Protein AF-A0A2N5HJQ2-F1 (afdb_monomer_lite)

InterPro domains:
  IPR009983 Uncharacterised protein family UPF0358 [NF010187] (5-67)
  IPR009983 Uncharacterised protein family UPF0358 [PF07408] (10-67)
  IPR036270 UPF0358 superfamily [G3DSA:1.10.287.750] (4-67)
  IPR036270 UPF0358 superfamily [SSF140404] (7-67)

Foldseek 3Di:
DVVVVLLVLLVVLVVVLVVLVVVLVVLVVVCVVCVPPPDDDPSVVVSVVSVVVSVVSVVVCVVVVSD

Radius of gyration: 16.09 Å; chains: 1; bounding box: 38×18×46 Å

Organism: NCBI:txid1740721

pLDDT: mean 86.53, std 14.23, range [52.84, 98.69]

Sequence (67 aa):
MEIEVQDTYKEQAMKQLHIDAEKIAKLIKVQMDNLTMPQCPLYEEVLDTQMYGLSREIDFAVKLGLV

Secondary structure (DSSP, 8-state):
-HHHHHHHHHHHHHHHHHHHHHHHHHHHHHHHHTTT-S----HHHHHHHHHHHHHHHHHHHHHTT--

Structure (mmCIF, N/CA/C/O backbone):
data_AF-A0A2N5HJQ2-F1
#
_entry.id   AF-A0A2N5HJQ2-F1
#
loop_
_atom_site.group_PDB
_atom_site.id
_atom_site.type_symbol
_atom_site.label_atom_id
_atom_site.label_alt_id
_atom_site.label_comp_id
_atom_site.label_asym_id
_atom_site.label_entity_id
_atom_site.label_seq_id
_atom_site.pdbx_PDB_ins_code
_atom_site.Cartn_x
_atom_site.Cartn_y
_atom_site.Cartn_z
_atom_site.occupancy
_atom_site.B_iso_or_equiv
_atom_site.auth_seq_id
_atom_site.auth_comp_id
_atom_site.auth_asym_id
_atom_site.auth_atom_id
_atom_site.pdbx_PDB_model_num
ATOM 1 N N . MET A 1 1 ? -16.568 10.509 22.596 1.00 59.62 1 MET A N 1
ATOM 2 C CA . MET A 1 1 ? -15.123 10.336 22.850 1.00 59.62 1 MET A CA 1
ATOM 3 C C . MET A 1 1 ? -14.555 9.041 22.273 1.00 59.62 1 MET A C 1
ATOM 5 O O . MET A 1 1 ? -13.860 9.161 21.282 1.00 59.62 1 MET A O 1
ATOM 9 N N . GLU A 1 2 ? -14.831 7.828 22.776 1.00 58.31 2 GLU A N 1
ATOM 10 C CA . GLU A 1 2 ? -14.205 6.602 22.204 1.00 58.31 2 GLU A CA 1
ATOM 11 C C . GLU A 1 2 ? -14.568 6.335 20.730 1.00 58.31 2 GLU A C 1
ATOM 13 O O . GLU A 1 2 ? -13.710 5.927 19.953 1.00 58.31 2 GLU A O 1
ATOM 18 N N . ILE A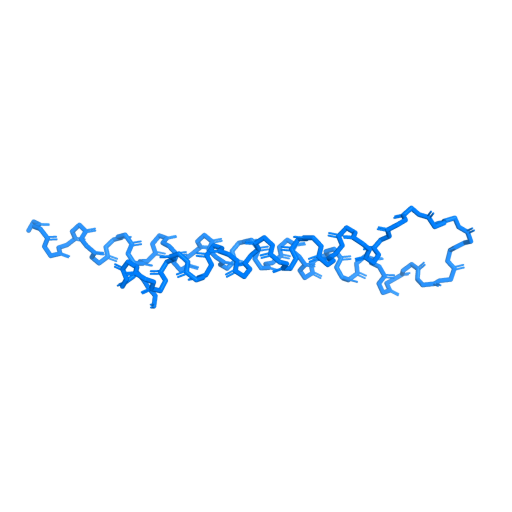 1 3 ? -15.811 6.625 20.327 1.00 60.28 3 ILE A N 1
ATOM 19 C CA . ILE A 1 3 ? -16.279 6.445 18.939 1.00 60.28 3 ILE A CA 1
ATOM 20 C C . ILE A 1 3 ? -15.599 7.442 17.983 1.00 60.28 3 ILE A C 1
ATOM 22 O O . ILE A 1 3 ? -15.127 7.050 16.923 1.00 60.28 3 ILE A O 1
ATOM 26 N N . GLU A 1 4 ? -15.463 8.711 18.386 1.00 61.66 4 GLU A N 1
ATOM 27 C CA . GLU A 1 4 ? -14.806 9.747 17.568 1.00 61.66 4 GLU A CA 1
ATOM 28 C C . GLU A 1 4 ? -13.328 9.425 17.331 1.00 61.66 4 GLU A C 1
ATOM 30 O O . GLU A 1 4 ? -12.824 9.581 16.222 1.00 61.66 4 GLU A O 1
ATOM 35 N N . VAL A 1 5 ? -12.633 8.918 18.353 1.00 63.88 5 VAL A N 1
ATOM 36 C CA . VAL A 1 5 ? -11.223 8.520 18.248 1.00 63.88 5 VAL A CA 1
ATOM 37 C C . VAL A 1 5 ? -11.047 7.335 17.285 1.00 63.88 5 VAL A C 1
ATOM 39 O O . VAL A 1 5 ? -10.112 7.333 16.487 1.00 63.88 5 VAL A O 1
ATOM 42 N N . GLN A 1 6 ? -11.959 6.358 17.304 1.00 64.50 6 GLN A N 1
ATOM 43 C CA . GLN A 1 6 ? -11.939 5.216 16.381 1.00 64.50 6 GLN A CA 1
ATOM 44 C C . GLN A 1 6 ? -12.161 5.619 14.920 1.00 64.50 6 GLN A C 1
ATOM 46 O O . GLN A 1 6 ? -11.411 5.170 14.051 1.00 64.50 6 GLN A O 1
ATOM 51 N N . ASP A 1 7 ? -13.138 6.485 14.643 1.00 74.06 7 ASP A N 1
ATOM 52 C CA . ASP A 1 7 ? -13.373 6.983 13.281 1.00 74.06 7 ASP A CA 1
ATOM 53 C C . ASP A 1 7 ? -12.174 7.797 12.769 1.00 74.06 7 ASP A C 1
ATOM 55 O O . ASP A 1 7 ? -11.781 7.669 11.607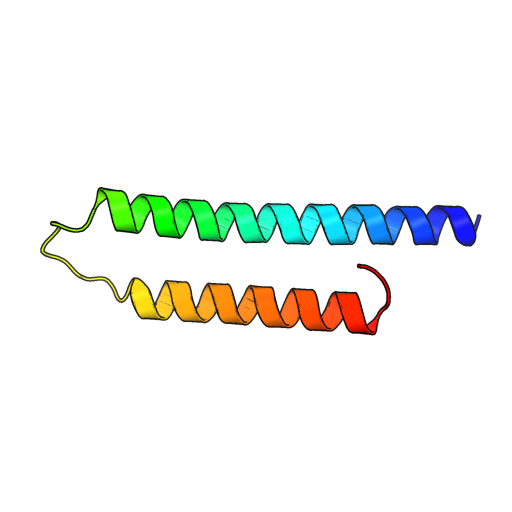 1.00 74.06 7 ASP A O 1
ATOM 59 N N . THR A 1 8 ? -11.503 8.529 13.664 1.00 88.62 8 THR A N 1
ATOM 60 C CA . THR A 1 8 ? -10.268 9.255 13.335 1.00 88.62 8 THR A CA 1
ATOM 61 C C . THR A 1 8 ? -9.137 8.302 12.918 1.00 88.62 8 THR A C 1
ATOM 63 O O . THR A 1 8 ? -8.410 8.585 11.965 1.00 88.62 8 THR A O 1
ATOM 66 N N . TYR A 1 9 ? -8.976 7.155 13.589 1.00 92.00 9 TYR A N 1
ATOM 67 C CA . TYR A 1 9 ? -7.927 6.186 13.242 1.00 92.00 9 TYR A CA 1
ATOM 68 C C . TYR A 1 9 ? -8.186 5.456 11.923 1.00 92.00 9 TYR A C 1
ATOM 70 O O . TYR A 1 9 ? -7.232 5.182 11.196 1.00 92.00 9 TYR A O 1
ATOM 78 N N . LYS A 1 10 ? -9.450 5.190 11.577 1.00 94.31 10 LYS A N 1
ATOM 79 C CA . LYS A 1 10 ? -9.818 4.629 10.267 1.00 94.31 10 LYS A CA 1
ATOM 80 C C . LYS A 1 10 ? -9.468 5.581 9.129 1.00 94.31 10 LYS A C 1
ATOM 82 O O . LYS A 1 10 ? -8.838 5.182 8.152 1.00 94.31 10 LYS A O 1
ATOM 87 N N . GLU A 1 11 ? -9.812 6.859 9.280 1.00 95.06 11 GLU A N 1
ATOM 88 C CA . GLU A 1 11 ? -9.481 7.883 8.286 1.00 95.06 11 GLU A CA 1
ATOM 89 C C . GLU A 1 11 ? -7.961 8.049 8.134 1.00 95.06 11 GLU A C 1
ATOM 91 O O . GLU A 1 11 ? -7.442 8.102 7.016 1.00 95.06 11 GLU A O 1
ATOM 96 N N . GLN A 1 12 ? -7.227 8.064 9.251 1.00 95.50 12 GLN A N 1
ATOM 97 C CA . GLN A 1 12 ? -5.765 8.125 9.238 1.00 95.50 12 GLN A CA 1
ATOM 98 C C . GLN A 1 12 ? -5.138 6.900 8.561 1.00 95.50 12 GLN A C 1
ATOM 100 O O . GLN A 1 12 ? -4.234 7.071 7.742 1.00 95.50 12 GLN A O 1
ATOM 105 N N . ALA A 1 13 ? -5.624 5.689 8.853 1.00 96.69 13 ALA A N 1
ATOM 106 C CA . ALA A 1 13 ? -5.143 4.458 8.230 1.00 96.69 13 ALA A CA 1
ATOM 107 C C . ALA A 1 13 ? -5.391 4.463 6.715 1.00 96.69 13 ALA A C 1
ATOM 109 O O . ALA A 1 13 ? -4.457 4.246 5.943 1.00 96.69 13 ALA A O 1
ATOM 110 N N . MET A 1 14 ? -6.609 4.805 6.279 1.00 97.12 14 MET A N 1
ATOM 111 C CA . MET A 1 14 ? -6.937 4.939 4.855 1.00 97.12 14 MET A CA 1
ATOM 112 C C . MET A 1 14 ? -6.036 5.949 4.151 1.00 97.12 14 MET A C 1
ATOM 114 O O . MET A 1 14 ? -5.502 5.660 3.077 1.00 97.12 14 MET A O 1
ATOM 118 N N . LYS A 1 15 ? -5.843 7.125 4.759 1.00 97.38 15 LYS A N 1
ATOM 119 C CA . LYS A 1 15 ? -4.996 8.183 4.208 1.00 97.38 15 LYS A CA 1
ATOM 120 C C . LYS A 1 15 ? -3.541 7.736 4.086 1.00 97.38 15 LYS A C 1
ATOM 122 O O . LYS A 1 15 ? -2.915 8.006 3.064 1.00 97.38 15 LYS A O 1
ATOM 127 N N . GLN A 1 16 ? -3.013 7.050 5.096 1.00 98.06 16 GLN A N 1
ATOM 128 C CA . GLN A 1 16 ? -1.640 6.553 5.079 1.00 98.06 16 GLN A CA 1
ATOM 129 C C . GLN A 1 16 ? -1.440 5.502 3.977 1.00 98.06 16 GLN A C 1
ATOM 131 O O . GLN A 1 16 ? -0.545 5.662 3.151 1.00 98.06 16 GLN A O 1
ATOM 136 N N . LEU A 1 17 ? -2.335 4.512 3.879 1.00 98.31 17 LEU A N 1
ATOM 137 C CA . LEU A 1 17 ? -2.282 3.486 2.830 1.00 98.31 17 LEU A CA 1
ATOM 138 C C . LEU A 1 17 ? -2.359 4.087 1.416 1.00 98.31 17 LEU A C 1
ATOM 140 O O . LEU A 1 17 ? -1.667 3.624 0.511 1.00 98.31 17 LEU A O 1
ATOM 144 N N . HIS A 1 18 ? -3.152 5.148 1.220 1.00 98.25 18 HIS A N 1
ATOM 145 C CA . HIS A 1 18 ? -3.202 5.870 -0.058 1.00 98.25 18 HIS A CA 1
ATOM 146 C C . HIS A 1 18 ? -1.882 6.579 -0.374 1.00 98.25 18 HIS A C 1
ATOM 148 O O . HIS A 1 18 ? -1.397 6.488 -1.500 1.00 98.25 18 HIS A O 1
ATOM 154 N N . ILE A 1 19 ? -1.277 7.248 0.611 1.00 98.31 19 ILE A N 1
ATOM 155 C CA . ILE A 1 19 ? 0.025 7.910 0.446 1.00 98.31 19 ILE A CA 1
ATOM 156 C C . ILE A 1 19 ? 1.102 6.897 0.041 1.00 98.31 19 ILE A C 1
ATOM 158 O O . ILE A 1 19 ? 1.930 7.185 -0.825 1.00 98.31 19 ILE A O 1
ATOM 162 N N . ASP A 1 20 ? 1.108 5.713 0.650 1.00 98.00 20 ASP A N 1
ATOM 163 C CA . ASP A 1 20 ? 2.107 4.689 0.347 1.00 98.00 20 ASP A CA 1
ATOM 164 C C . ASP A 1 20 ? 1.858 4.039 -1.024 1.00 98.00 20 ASP A C 1
ATOM 166 O O . ASP A 1 20 ? 2.799 3.876 -1.808 1.00 98.00 20 ASP A O 1
ATOM 170 N N . ALA A 1 21 ? 0.594 3.821 -1.399 1.00 98.38 21 ALA A N 1
ATOM 171 C CA . ALA A 1 21 ? 0.222 3.405 -2.750 1.00 98.38 21 ALA A CA 1
ATOM 172 C C . ALA A 1 21 ? 0.639 4.428 -3.826 1.00 98.38 21 ALA A C 1
ATOM 174 O O . ALA A 1 21 ? 1.165 4.044 -4.873 1.00 98.38 21 ALA A O 1
ATOM 175 N N . GLU A 1 22 ? 0.475 5.731 -3.578 1.00 98.19 22 GLU A N 1
ATOM 176 C CA . GLU A 1 22 ? 0.891 6.787 -4.512 1.00 98.19 22 GLU A CA 1
ATOM 177 C C . GLU A 1 22 ? 2.408 6.804 -4.746 1.00 98.19 22 GLU A C 1
ATOM 179 O O . GLU A 1 22 ? 2.864 7.027 -5.873 1.00 98.19 22 GLU A O 1
ATOM 184 N N . LYS A 1 23 ? 3.212 6.535 -3.709 1.00 96.00 23 LYS A N 1
ATOM 185 C CA . LYS A 1 23 ? 4.674 6.422 -3.853 1.00 96.00 23 LYS A CA 1
ATOM 186 C C . LYS A 1 23 ? 5.050 5.266 -4.777 1.00 96.00 23 LYS A C 1
ATOM 188 O O . LYS A 1 23 ? 5.893 5.449 -5.657 1.00 96.00 23 LYS A O 1
ATOM 193 N N . ILE A 1 24 ? 4.403 4.112 -4.611 1.00 95.56 24 ILE A N 1
ATOM 194 C CA . ILE A 1 24 ? 4.608 2.936 -5.466 1.00 95.56 24 ILE A CA 1
ATOM 195 C C . ILE A 1 24 ? 4.174 3.243 -6.902 1.00 95.56 24 ILE A C 1
ATOM 197 O O . ILE A 1 24 ? 4.934 3.001 -7.837 1.00 95.56 24 ILE A O 1
ATOM 201 N N . ALA A 1 25 ? 3.013 3.873 -7.095 1.00 95.31 25 ALA A N 1
ATOM 202 C CA . ALA A 1 25 ? 2.540 4.278 -8.418 1.00 95.31 25 ALA A CA 1
ATOM 203 C C . ALA A 1 25 ? 3.513 5.243 -9.119 1.00 95.31 25 ALA A C 1
ATOM 205 O O . ALA A 1 25 ? 3.761 5.129 -10.321 1.00 95.31 25 ALA A O 1
ATOM 206 N N . LYS A 1 26 ? 4.122 6.172 -8.373 1.00 93.06 26 LYS A N 1
ATOM 207 C CA . LYS A 1 26 ? 5.155 7.071 -8.902 1.00 93.0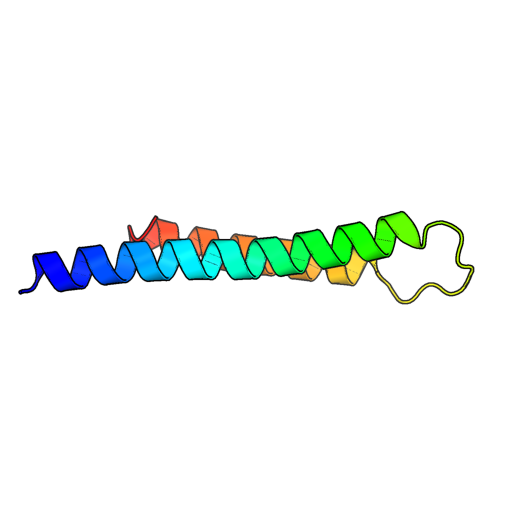6 26 LYS A CA 1
ATOM 208 C C . LYS A 1 26 ? 6.420 6.315 -9.314 1.00 93.06 26 LYS A C 1
ATOM 210 O O . LYS A 1 26 ? 6.989 6.635 -10.355 1.00 93.06 26 LYS A O 1
ATOM 215 N N . LEU A 1 27 ? 6.845 5.325 -8.530 1.00 88.62 27 LEU A N 1
ATOM 216 C CA . LEU A 1 27 ? 7.960 4.433 -8.868 1.00 88.62 27 LEU A CA 1
ATOM 217 C C . LEU A 1 27 ? 7.687 3.662 -10.165 1.00 88.62 27 LEU A C 1
ATOM 219 O O . LEU A 1 27 ? 8.529 3.683 -11.060 1.00 88.62 27 LEU A O 1
ATOM 223 N N . ILE A 1 28 ? 6.490 3.085 -10.306 1.00 90.00 28 ILE A N 1
ATOM 224 C CA . ILE A 1 28 ? 6.049 2.408 -11.536 1.00 90.00 28 ILE A CA 1
ATOM 225 C C . ILE A 1 28 ? 6.106 3.370 -12.724 1.00 90.00 28 ILE A C 1
ATOM 227 O O . ILE A 1 28 ? 6.671 3.039 -13.762 1.00 90.00 28 ILE A O 1
ATOM 231 N N . LYS A 1 29 ? 5.577 4.590 -12.573 1.00 90.56 29 LYS A N 1
ATOM 232 C CA . LYS A 1 29 ? 5.603 5.594 -13.643 1.00 90.56 29 LYS A CA 1
ATOM 233 C C . LYS A 1 29 ? 7.029 5.924 -14.086 1.00 90.56 29 LYS A C 1
ATOM 235 O O . LYS A 1 29 ? 7.309 5.935 -15.278 1.00 90.56 29 LYS A O 1
ATOM 240 N N . VAL A 1 30 ? 7.938 6.144 -13.135 1.00 86.12 30 VAL A N 1
ATOM 241 C CA . VAL A 1 30 ? 9.354 6.396 -13.441 1.00 86.12 30 VAL A CA 1
ATOM 242 C C . VAL A 1 30 ? 9.974 5.206 -14.175 1.00 86.12 30 VAL A C 1
ATOM 244 O O . VAL A 1 30 ? 10.745 5.419 -15.104 1.00 86.12 30 VAL A O 1
ATOM 247 N N . GLN A 1 31 ? 9.641 3.968 -13.810 1.00 78.75 31 GLN A N 1
ATOM 248 C CA . GLN A 1 31 ? 10.120 2.788 -14.536 1.00 78.75 31 GLN A CA 1
ATOM 249 C C . GLN A 1 31 ? 9.583 2.741 -15.970 1.00 78.75 31 GLN A C 1
ATOM 251 O O . GLN A 1 31 ? 10.361 2.541 -16.899 1.00 78.75 31 GLN A O 1
ATOM 256 N N . MET A 1 32 ? 8.283 2.988 -16.160 1.00 84.75 32 MET A N 1
ATOM 257 C CA . MET A 1 32 ? 7.649 3.021 -17.482 1.00 84.75 32 MET A CA 1
ATOM 258 C C . MET A 1 32 ? 8.263 4.090 -18.394 1.00 84.75 32 MET A C 1
ATOM 260 O O . MET A 1 32 ? 8.553 3.820 -19.558 1.00 84.75 32 MET A O 1
ATOM 264 N N . ASP A 1 33 ? 8.520 5.283 -17.857 1.00 85.56 33 ASP A N 1
ATOM 265 C CA . ASP A 1 33 ? 9.109 6.398 -18.607 1.00 85.56 33 ASP A CA 1
ATOM 266 C C . ASP A 1 33 ? 10.583 6.135 -18.994 1.00 85.56 33 ASP A C 1
ATOM 268 O O . ASP A 1 33 ? 11.110 6.776 -19.902 1.00 85.56 33 ASP A O 1
ATOM 272 N N . ASN A 1 34 ? 11.251 5.176 -18.338 1.00 78.75 34 ASN A N 1
ATOM 273 C CA . ASN A 1 34 ? 12.675 4.869 -18.512 1.00 78.75 34 ASN A CA 1
ATOM 274 C C . ASN A 1 34 ? 12.949 3.461 -19.087 1.00 78.75 34 ASN A C 1
ATOM 276 O O . ASN A 1 34 ? 14.084 2.986 -19.021 1.00 78.75 34 ASN A O 1
ATOM 280 N N . LEU A 1 35 ? 11.948 2.809 -19.698 1.00 70.12 35 LEU A N 1
ATOM 281 C CA . LEU A 1 35 ? 12.018 1.427 -20.219 1.00 70.12 35 LEU A CA 1
ATOM 282 C C . LEU A 1 35 ? 13.168 1.150 -21.209 1.00 70.12 35 LEU A C 1
ATOM 284 O O . LEU A 1 35 ? 13.559 -0.001 -21.384 1.00 70.12 35 LEU A O 1
ATOM 288 N N . THR A 1 36 ? 13.715 2.173 -21.870 1.00 67.62 36 THR A N 1
ATOM 289 C CA . THR A 1 36 ? 14.798 2.030 -22.862 1.00 67.62 36 THR A CA 1
ATOM 290 C C . THR A 1 36 ? 16.198 2.289 -22.294 1.00 67.62 36 THR A C 1
ATOM 292 O O . THR A 1 36 ? 17.164 2.335 -23.059 1.00 67.62 36 THR A O 1
ATOM 295 N N . MET A 1 37 ? 16.340 2.518 -20.983 1.00 64.38 37 MET A N 1
ATOM 296 C CA . MET A 1 37 ? 17.622 2.882 -20.375 1.00 64.38 37 MET A CA 1
ATOM 297 C C . MET A 1 37 ? 18.487 1.628 -20.104 1.00 64.38 37 MET A C 1
ATOM 299 O O . MET A 1 37 ? 18.035 0.710 -19.426 1.00 64.38 37 MET A O 1
ATOM 303 N N . PRO A 1 38 ? 19.742 1.558 -20.596 1.00 55.88 38 PRO A N 1
ATOM 304 C CA . PRO A 1 38 ? 20.549 0.327 -20.592 1.00 55.88 38 PRO A CA 1
ATOM 305 C C . PRO A 1 38 ? 21.245 0.008 -19.255 1.00 55.88 38 PRO A C 1
ATOM 307 O O . PRO A 1 38 ? 22.079 -0.891 -19.197 1.00 55.88 38 PRO A O 1
ATOM 310 N N . GLN A 1 39 ? 20.950 0.736 -18.178 1.00 52.84 39 GLN A N 1
ATOM 311 C CA . GLN A 1 39 ? 21.552 0.533 -16.859 1.00 52.84 39 GLN A CA 1
ATOM 312 C C . GLN A 1 39 ? 20.428 0.121 -15.913 1.00 52.84 39 GLN A C 1
ATOM 314 O O . GLN A 1 39 ? 19.574 0.934 -15.575 1.00 52.84 39 GLN A O 1
ATOM 319 N N . CYS A 1 40 ? 20.399 -1.160 -15.559 1.00 56.75 40 CYS A N 1
ATOM 320 C CA . CYS A 1 40 ? 19.367 -1.775 -14.735 1.00 56.75 40 CYS A CA 1
ATOM 321 C C . CYS A 1 40 ? 19.795 -1.768 -13.259 1.00 56.75 40 CYS A C 1
ATOM 323 O O . CYS A 1 40 ? 20.668 -2.554 -12.888 1.00 56.75 40 CYS A O 1
ATOM 325 N N . PRO A 1 41 ? 19.204 -0.935 -12.389 1.00 58.97 41 PRO A N 1
ATOM 326 C CA . PRO A 1 41 ? 19.262 -1.148 -10.956 1.00 58.97 41 PRO A CA 1
ATOM 327 C C . PRO A 1 41 ? 17.982 -1.868 -10.520 1.00 58.97 41 PRO A C 1
ATOM 329 O O . PRO A 1 41 ? 17.056 -1.203 -10.087 1.00 58.97 41 PRO A O 1
ATOM 332 N N . LEU A 1 42 ? 17.912 -3.199 -10.672 1.00 65.94 42 LEU A N 1
ATOM 333 C CA . LEU A 1 42 ? 16.975 -4.111 -9.967 1.00 65.94 42 LEU A CA 1
ATOM 334 C C . LEU A 1 42 ? 15.575 -3.528 -9.664 1.00 65.94 42 LEU A C 1
ATOM 336 O O . LEU A 1 42 ? 15.045 -3.636 -8.561 1.00 65.94 42 LEU A O 1
ATOM 340 N N . TYR A 1 43 ? 14.992 -2.848 -10.649 1.00 76.44 43 TYR A N 1
ATOM 341 C CA . TYR A 1 43 ? 13.815 -2.004 -10.453 1.00 76.44 43 TYR A CA 1
ATOM 342 C C . TYR A 1 43 ? 12.577 -2.854 -10.166 1.00 76.44 43 TYR A C 1
ATOM 344 O O . TYR A 1 43 ? 11.749 -2.481 -9.337 1.00 76.44 43 TYR A O 1
ATOM 352 N N . GLU A 1 44 ? 12.499 -4.007 -10.824 1.00 80.50 44 GLU A N 1
ATOM 353 C CA . GLU A 1 44 ? 11.469 -5.020 -10.620 1.00 80.50 44 GLU A CA 1
ATOM 354 C C . GLU A 1 44 ? 11.512 -5.571 -9.189 1.00 80.50 44 GLU A C 1
ATOM 356 O O . GLU A 1 44 ? 10.524 -5.460 -8.478 1.00 80.50 44 GLU A O 1
ATOM 361 N N . GLU A 1 45 ? 12.674 -6.012 -8.695 1.00 85.38 45 GLU A N 1
ATOM 362 C CA . GLU A 1 45 ? 12.797 -6.545 -7.327 1.00 85.38 45 GLU A CA 1
ATOM 363 C C . GLU A 1 45 ? 12.491 -5.496 -6.244 1.00 85.38 45 GLU A C 1
ATOM 365 O O . GLU A 1 45 ? 11.884 -5.800 -5.209 1.00 85.38 45 GLU A O 1
ATOM 370 N N . VAL A 1 46 ? 12.885 -4.238 -6.475 1.00 89.00 46 VAL A N 1
ATOM 371 C CA . VAL A 1 46 ? 12.520 -3.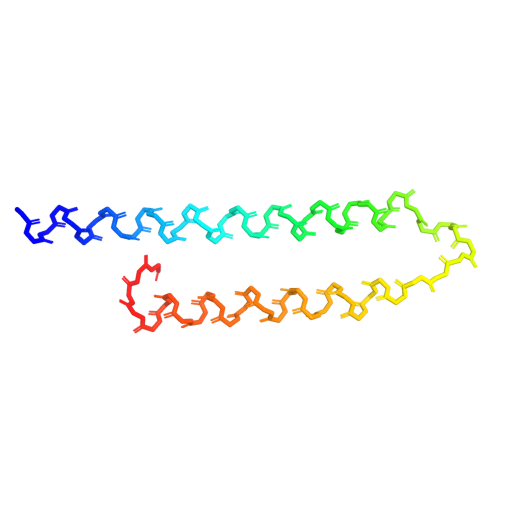126 -5.588 1.00 89.00 46 VAL A CA 1
ATOM 372 C C . VAL A 1 46 ? 11.011 -2.900 -5.615 1.00 89.00 46 VAL A C 1
ATOM 374 O O . VAL A 1 46 ? 10.412 -2.734 -4.552 1.00 89.00 46 VAL A O 1
ATOM 377 N N . LEU A 1 47 ? 10.387 -2.904 -6.796 1.00 89.62 47 LEU A N 1
ATOM 378 C CA . LEU A 1 47 ? 8.944 -2.727 -6.927 1.00 89.62 47 LEU A CA 1
ATOM 379 C C . LEU A 1 47 ? 8.182 -3.873 -6.251 1.00 89.62 47 LEU A C 1
ATOM 381 O O . LEU A 1 47 ? 7.270 -3.604 -5.472 1.00 89.62 47 LEU A O 1
ATOM 385 N N .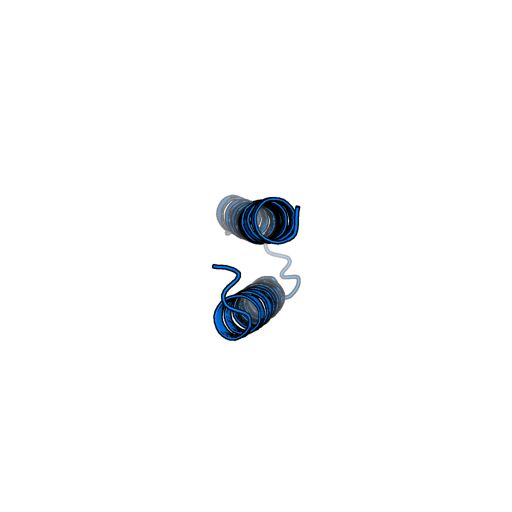 ASP A 1 48 ? 8.595 -5.118 -6.471 1.00 91.75 48 ASP A N 1
ATOM 386 C CA . ASP A 1 48 ? 8.005 -6.306 -5.854 1.00 91.75 48 ASP A CA 1
ATOM 387 C C . ASP A 1 48 ? 8.072 -6.234 -4.329 1.00 91.75 48 ASP A C 1
ATOM 389 O O . ASP A 1 48 ? 7.076 -6.461 -3.638 1.00 91.75 48 ASP A O 1
ATOM 393 N N . THR A 1 49 ? 9.227 -5.835 -3.792 1.00 95.31 49 THR A N 1
ATOM 394 C CA . THR A 1 49 ? 9.410 -5.653 -2.348 1.00 95.31 49 THR A CA 1
ATOM 395 C C . THR A 1 49 ? 8.489 -4.560 -1.802 1.00 95.31 49 THR A C 1
ATOM 397 O O . THR A 1 49 ? 7.876 -4.742 -0.749 1.00 95.31 49 THR A O 1
ATOM 400 N N . GLN A 1 50 ? 8.352 -3.435 -2.510 1.00 95.69 50 GLN A N 1
ATOM 401 C CA . GLN A 1 50 ? 7.473 -2.332 -2.107 1.00 95.69 50 GLN A CA 1
ATOM 402 C C . GLN A 1 50 ? 5.994 -2.743 -2.157 1.00 95.69 50 GLN A C 1
ATOM 404 O O . GLN A 1 50 ? 5.251 -2.478 -1.212 1.00 95.69 50 GLN A O 1
ATOM 409 N N . MET A 1 51 ? 5.570 -3.447 -3.211 1.00 96.62 51 MET A N 1
ATOM 410 C CA . MET A 1 51 ? 4.205 -3.967 -3.326 1.00 96.62 51 MET A CA 1
ATOM 411 C C . MET A 1 51 ? 3.894 -4.998 -2.240 1.00 96.62 51 MET A C 1
ATOM 413 O O . MET A 1 51 ? 2.814 -4.965 -1.646 1.00 96.62 51 MET A O 1
ATOM 417 N N . TYR A 1 52 ? 4.842 -5.886 -1.930 1.00 98.06 52 TYR A N 1
ATOM 418 C CA . TYR A 1 52 ? 4.695 -6.826 -0.824 1.00 98.06 52 TYR A CA 1
ATOM 419 C C . TYR A 1 52 ? 4.594 -6.102 0.526 1.00 98.06 52 TYR A C 1
ATOM 421 O O . TYR A 1 52 ? 3.727 -6.443 1.331 1.00 98.06 52 TYR A O 1
ATOM 429 N N . GLY A 1 53 ? 5.420 -5.075 0.756 1.00 98.25 53 GLY A N 1
ATOM 430 C CA . GLY A 1 53 ? 5.362 -4.223 1.947 1.00 98.25 53 GLY A CA 1
ATOM 431 C C . GLY A 1 53 ? 3.984 -3.592 2.145 1.00 98.25 53 GLY A C 1
ATOM 432 O O . GLY A 1 53 ? 3.354 -3.823 3.178 1.00 98.25 53 GLY A O 1
ATOM 433 N N . LEU A 1 54 ? 3.462 -2.916 1.116 1.00 98.50 54 LEU A N 1
ATOM 434 C CA . LEU A 1 54 ? 2.117 -2.334 1.153 1.00 98.50 54 LEU A CA 1
ATOM 435 C C . LEU A 1 54 ? 1.035 -3.404 1.381 1.00 98.50 54 LEU A C 1
ATOM 437 O O . LEU A 1 54 ? 0.109 -3.196 2.161 1.00 98.50 54 LEU A O 1
ATOM 441 N N . SER A 1 55 ? 1.159 -4.589 0.770 1.00 98.56 55 SER A N 1
ATOM 442 C CA . SER A 1 55 ? 0.236 -5.702 1.036 1.00 98.56 55 SER A CA 1
ATOM 443 C C . SER A 1 55 ? 0.240 -6.125 2.510 1.00 98.56 55 SER A C 1
ATOM 445 O O . SER A 1 55 ? -0.821 -6.431 3.054 1.00 98.56 55 SER A O 1
ATOM 447 N N . ARG A 1 56 ? 1.401 -6.139 3.181 1.00 98.69 56 ARG A N 1
ATOM 448 C CA . ARG A 1 56 ? 1.478 -6.458 4.617 1.00 98.69 56 ARG A CA 1
ATOM 449 C C . ARG A 1 56 ? 0.833 -5.371 5.480 1.00 98.69 56 ARG A C 1
ATOM 451 O O . ARG A 1 56 ? 0.173 -5.713 6.460 1.00 98.69 56 ARG A O 1
ATOM 458 N N . GLU A 1 57 ? 0.993 -4.101 5.117 1.00 98.31 57 GLU A N 1
ATOM 459 C CA . GLU A 1 57 ? 0.358 -2.968 5.806 1.00 98.31 57 GLU A CA 1
ATOM 460 C C . GLU A 1 57 ? -1.170 -3.012 5.683 1.00 98.31 57 GLU A C 1
ATOM 462 O O . GLU A 1 57 ? -1.872 -2.878 6.687 1.00 98.31 57 GLU A O 1
ATOM 467 N N . ILE A 1 58 ? -1.689 -3.293 4.482 1.00 98.38 58 ILE A N 1
ATOM 468 C CA . ILE A 1 58 ? -3.126 -3.481 4.241 1.00 98.38 58 ILE A CA 1
ATOM 469 C C . ILE A 1 58 ? -3.653 -4.665 5.057 1.00 98.38 58 ILE A C 1
ATOM 471 O O . ILE A 1 58 ? -4.621 -4.512 5.799 1.00 98.38 58 ILE A O 1
ATOM 475 N N . ASP A 1 59 ? -2.998 -5.830 4.984 1.00 98.56 59 ASP A N 1
ATOM 476 C CA . ASP A 1 59 ? -3.393 -7.018 5.753 1.00 98.56 59 ASP A CA 1
ATOM 477 C C . ASP A 1 59 ? -3.449 -6.732 7.261 1.00 98.56 59 ASP A C 1
ATOM 479 O O . ASP A 1 59 ? -4.318 -7.248 7.967 1.00 98.56 59 ASP A O 1
ATOM 483 N N . PHE A 1 60 ? -2.505 -5.940 7.773 1.00 98.25 60 PHE A N 1
ATOM 484 C CA . PHE A 1 60 ? -2.475 -5.530 9.172 1.00 98.25 60 PHE A CA 1
ATOM 485 C C . PHE A 1 60 ? -3.654 -4.611 9.519 1.00 98.25 60 PHE A C 1
ATOM 487 O O . PHE A 1 60 ? -4.355 -4.871 10.497 1.00 98.25 60 PHE A O 1
ATOM 494 N N . ALA A 1 61 ? -3.916 -3.588 8.703 1.00 97.50 61 ALA A N 1
ATOM 495 C CA . ALA A 1 61 ? -5.014 -2.648 8.919 1.00 97.50 61 ALA A CA 1
ATOM 496 C C . ALA A 1 61 ? -6.395 -3.333 8.846 1.00 97.50 61 ALA A C 1
ATOM 498 O O . ALA A 1 61 ? -7.243 -3.082 9.706 1.00 97.50 61 ALA A O 1
ATOM 499 N N . VAL A 1 62 ? -6.590 -4.264 7.901 1.00 97.81 62 VAL A N 1
ATOM 500 C CA . VAL A 1 62 ? -7.811 -5.086 7.786 1.00 97.81 62 VAL A CA 1
ATOM 501 C C . VAL A 1 62 ? -8.017 -5.937 9.042 1.00 97.81 62 VAL A C 1
ATOM 503 O O . VAL A 1 62 ? -9.113 -5.976 9.597 1.00 97.81 62 VAL A O 1
ATOM 506 N N . LYS A 1 63 ? -6.963 -6.593 9.551 1.00 97.81 63 LYS A N 1
ATOM 507 C CA . LYS A 1 63 ? -7.050 -7.419 10.774 1.00 97.81 63 LYS A CA 1
ATOM 508 C C . LYS A 1 63 ? -7.420 -6.613 12.019 1.00 97.81 63 LYS A C 1
ATOM 510 O O . LYS A 1 63 ? -7.993 -7.178 12.947 1.00 97.81 63 LYS A O 1
ATOM 515 N N . LEU A 1 64 ? -7.097 -5.322 12.041 1.00 96.31 64 LEU A N 1
ATOM 516 C CA . LEU A 1 64 ? -7.483 -4.398 13.108 1.00 96.31 64 LEU A CA 1
ATOM 517 C C . LEU A 1 64 ? -8.844 -3.721 12.872 1.00 96.31 64 LEU A C 1
ATOM 519 O O . LEU A 1 64 ? -9.292 -2.968 13.734 1.00 96.31 64 LEU A O 1
ATOM 523 N N . GLY A 1 65 ? -9.508 -3.973 11.738 1.00 94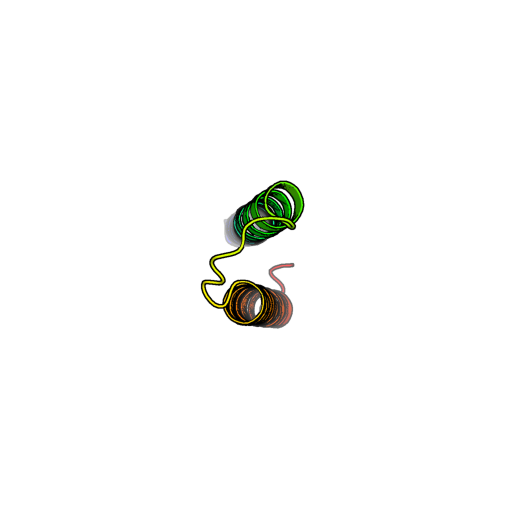.44 65 GLY A N 1
ATOM 524 C CA . GLY A 1 65 ? -10.783 -3.342 11.385 1.00 94.44 65 GLY A CA 1
ATOM 525 C C . GLY A 1 65 ? -10.668 -1.840 11.106 1.00 94.44 65 GLY A C 1
ATOM 526 O O . GLY A 1 65 ? -11.629 -1.098 11.331 1.00 94.44 65 GLY A O 1
ATOM 527 N N . LEU A 1 66 ? -9.488 -1.384 10.673 1.00 94.75 66 LEU A N 1
ATOM 528 C CA . LEU A 1 66 ? -9.221 0.024 10.367 1.00 94.75 66 LEU A CA 1
ATOM 529 C C . LEU A 1 66 ? -9.599 0.409 8.929 1.00 94.75 66 LEU A C 1
ATOM 531 O O . LEU A 1 66 ? -9.758 1.598 8.653 1.00 94.75 66 LEU A O 1
ATOM 535 N N . VAL A 1 67 ? -9.751 -0.582 8.044 1.00 90.94 67 VAL A N 1
ATOM 536 C CA . VAL A 1 67 ? -10.116 -0.461 6.623 1.00 90.94 67 VAL A CA 1
ATOM 537 C C . VAL A 1 67 ? -10.992 -1.619 6.174 1.00 90.94 67 VAL A C 1
ATOM 539 O O . VAL A 1 67 ? -10.870 -2.711 6.779 1.00 90.94 67 VAL A O 1
#